Protein AF-A0A8T5R073-F1 (afdb_monomer)

Structure (mmCIF, N/CA/C/O backbone):
data_AF-A0A8T5R073-F1
#
_entry.id   AF-A0A8T5R073-F1
#
loop_
_atom_site.group_PDB
_atom_site.id
_atom_site.type_symbol
_atom_site.label_atom_id
_atom_site.label_alt_id
_atom_site.label_comp_id
_atom_site.label_asym_id
_atom_site.label_entity_id
_atom_site.label_seq_id
_atom_site.pdbx_PDB_ins_code
_atom_site.Cartn_x
_atom_site.Cartn_y
_atom_site.Cartn_z
_atom_site.occupancy
_atom_site.B_iso_or_equiv
_atom_site.auth_seq_id
_atom_site.auth_comp_id
_atom_site.auth_asym_id
_atom_site.auth_atom_id
_atom_site.pdbx_PDB_model_num
ATOM 1 N N . LYS A 1 1 ? -12.367 -2.512 -2.243 1.00 59.09 1 LYS A N 1
ATOM 2 C CA . LYS A 1 1 ? -11.223 -1.772 -2.827 1.00 59.09 1 LYS A CA 1
ATOM 3 C C . LYS A 1 1 ? -10.575 -1.026 -1.672 1.00 59.09 1 LYS A C 1
ATOM 5 O O . LYS A 1 1 ? -11.239 -0.137 -1.168 1.00 59.09 1 LYS A O 1
ATOM 10 N N . GLN A 1 2 ? -9.394 -1.443 -1.200 1.00 80.38 2 GLN A N 1
ATOM 11 C CA . GLN A 1 2 ? -8.733 -0.780 -0.062 1.00 80.38 2 GLN A CA 1
ATOM 12 C C . GLN A 1 2 ? -8.077 0.555 -0.446 1.00 80.38 2 GLN A C 1
ATOM 14 O O . GLN A 1 2 ? -8.010 1.459 0.373 1.00 80.38 2 GLN A O 1
ATOM 19 N N . VAL A 1 3 ? -7.612 0.699 -1.690 1.00 90.62 3 VAL A N 1
ATOM 20 C CA . VAL A 1 3 ? -7.011 1.948 -2.182 1.00 90.62 3 VAL A CA 1
ATOM 21 C C . VAL A 1 3 ? -8.111 2.890 -2.659 1.00 90.62 3 VAL A C 1
ATOM 23 O O . VAL A 1 3 ? -8.863 2.538 -3.577 1.00 90.62 3 VAL A O 1
ATOM 26 N N . THR A 1 4 ? -8.202 4.065 -2.041 1.00 92.94 4 THR A N 1
ATOM 27 C CA . THR A 1 4 ? -9.196 5.092 -2.376 1.00 92.94 4 THR A CA 1
ATOM 28 C C . THR A 1 4 ? -8.622 6.183 -3.270 1.00 92.94 4 THR A C 1
ATOM 30 O O . THR A 1 4 ? -9.330 6.668 -4.151 1.00 92.94 4 THR A O 1
ATOM 33 N N . GLU A 1 5 ? -7.338 6.515 -3.115 1.00 93.75 5 GLU A N 1
ATOM 34 C CA . GLU A 1 5 ? -6.657 7.563 -3.886 1.00 93.75 5 GLU A CA 1
ATOM 35 C C . GLU A 1 5 ? -5.216 7.134 -4.220 1.00 93.75 5 GLU A C 1
ATOM 37 O O . GLU A 1 5 ? -4.561 6.457 -3.422 1.00 93.75 5 GLU A O 1
ATOM 42 N N . VAL A 1 6 ? -4.733 7.512 -5.410 1.00 94.94 6 VAL A N 1
ATOM 43 C CA . VAL A 1 6 ? -3.374 7.228 -5.906 1.00 94.94 6 VAL A CA 1
ATOM 44 C C . VAL A 1 6 ? -2.839 8.465 -6.607 1.00 94.94 6 VAL A C 1
ATOM 46 O O . VAL A 1 6 ? -3.503 9.005 -7.493 1.00 94.94 6 VAL A O 1
ATOM 49 N N . HIS A 1 7 ? -1.632 8.881 -6.237 1.00 95.50 7 HIS A N 1
ATOM 50 C CA . HIS A 1 7 ? -0.960 10.026 -6.836 1.00 95.50 7 HIS A CA 1
ATOM 51 C C . HIS A 1 7 ? 0.496 9.696 -7.139 1.00 95.50 7 HIS A C 1
ATOM 53 O O . HIS A 1 7 ? 1.212 9.197 -6.273 1.00 95.50 7 HIS A O 1
ATOM 59 N N . GLU A 1 8 ? 0.926 10.028 -8.352 1.00 95.44 8 GLU A N 1
ATOM 60 C CA . GLU A 1 8 ? 2.338 10.069 -8.721 1.00 95.44 8 GLU A CA 1
ATOM 61 C C . GLU A 1 8 ? 2.921 11.430 -8.354 1.00 95.44 8 GLU A C 1
ATOM 63 O O . GLU A 1 8 ? 2.273 12.471 -8.509 1.00 95.44 8 GLU A O 1
ATOM 68 N N . LEU A 1 9 ? 4.148 11.419 -7.853 1.00 94.50 9 LEU A N 1
ATOM 69 C CA . LEU A 1 9 ? 4.820 12.594 -7.328 1.00 94.50 9 LEU A CA 1
ATOM 70 C C . LEU A 1 9 ? 6.242 12.676 -7.866 1.00 94.50 9 LEU A C 1
ATOM 72 O O . LEU A 1 9 ? 6.877 11.677 -8.191 1.00 94.50 9 LEU A O 1
ATOM 76 N N . TYR A 1 10 ? 6.764 13.897 -7.884 1.00 91.81 10 TYR A N 1
ATOM 77 C CA . TYR A 1 10 ? 8.184 14.151 -8.080 1.00 91.8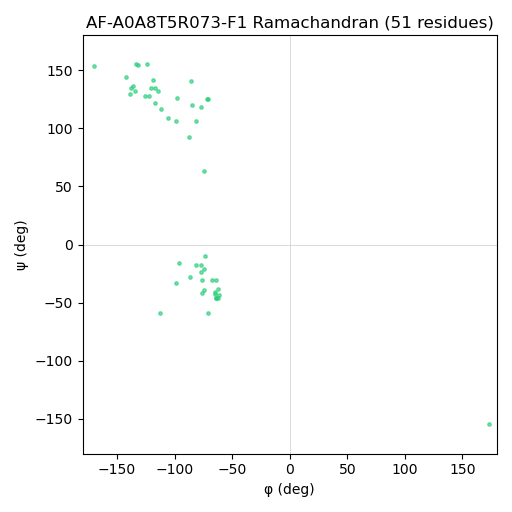1 10 TYR A CA 1
ATOM 78 C C . TYR A 1 10 ? 8.775 14.560 -6.732 1.00 91.81 10 TYR A C 1
ATOM 80 O O . TYR A 1 10 ? 8.483 15.646 -6.228 1.00 91.81 10 TYR A O 1
ATOM 88 N N . GLY A 1 11 ? 9.577 13.689 -6.121 1.00 90.00 11 GLY A N 1
ATOM 89 C CA . GLY A 1 11 ? 10.138 13.935 -4.795 1.00 90.00 11 GLY A CA 1
ATOM 90 C C . GLY A 1 11 ? 10.886 12.734 -4.229 1.00 90.00 11 GLY A C 1
ATOM 91 O O . GLY A 1 11 ? 11.397 11.904 -4.972 1.00 90.00 11 GLY A O 1
ATOM 92 N N . GLN A 1 12 ? 10.959 12.659 -2.897 1.00 90.12 12 GLN A N 1
ATOM 93 C CA . GLN A 1 12 ? 11.582 11.534 -2.187 1.00 90.12 12 GLN A CA 1
ATOM 94 C C . GLN A 1 12 ? 10.839 10.209 -2.418 1.00 90.12 12 GLN A C 1
ATOM 96 O O . GLN A 1 12 ? 11.457 9.149 -2.407 1.00 90.12 12 GLN A O 1
ATOM 101 N N . TRP A 1 13 ? 9.525 10.287 -2.620 1.00 94.19 13 TRP A N 1
ATOM 102 C CA . TRP A 1 13 ? 8.663 9.161 -2.943 1.00 94.19 13 TRP A CA 1
ATOM 103 C C . TRP A 1 13 ? 8.029 9.400 -4.313 1.00 94.19 13 TRP A C 1
ATOM 105 O O . TRP A 1 13 ? 7.654 10.531 -4.628 1.00 94.19 13 TRP A O 1
ATOM 115 N N . GLU A 1 14 ? 7.904 8.339 -5.106 1.00 95.00 14 GLU A N 1
ATOM 116 C CA . GLU A 1 14 ? 7.335 8.391 -6.461 1.00 95.00 14 GLU A CA 1
ATOM 117 C C . GLU A 1 14 ? 5.807 8.256 -6.449 1.00 95.00 14 GLU A C 1
ATOM 119 O O . GLU A 1 14 ? 5.127 8.777 -7.329 1.00 95.00 14 GLU A O 1
ATOM 124 N N . ILE A 1 15 ? 5.255 7.575 -5.438 1.00 95.00 15 ILE A N 1
ATOM 125 C CA . I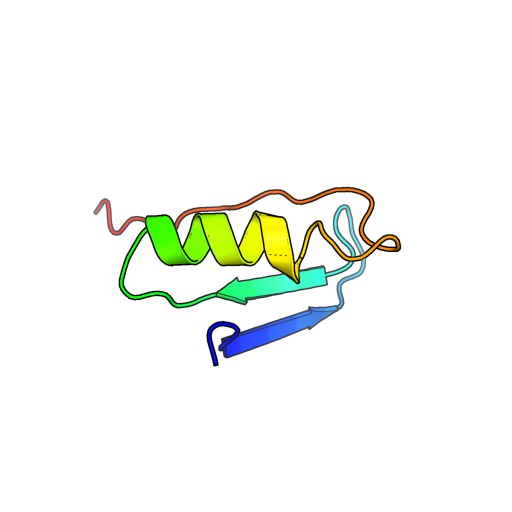LE A 1 15 ? 3.827 7.268 -5.332 1.00 95.00 15 ILE A CA 1
ATOM 126 C C . ILE A 1 15 ? 3.358 7.520 -3.898 1.00 95.00 15 ILE A C 1
ATOM 128 O O . ILE A 1 15 ? 4.006 7.102 -2.939 1.00 95.00 15 ILE A O 1
ATOM 132 N N . ILE A 1 16 ? 2.192 8.150 -3.756 1.00 95.81 16 ILE A N 1
ATOM 133 C CA . ILE A 1 16 ? 1.414 8.168 -2.514 1.00 95.81 16 ILE A CA 1
ATOM 134 C C . ILE A 1 16 ? 0.071 7.479 -2.749 1.00 95.81 16 ILE A C 1
ATOM 136 O O . ILE A 1 16 ? -0.618 7.724 -3.741 1.00 95.81 16 ILE A O 1
ATOM 140 N N . LEU A 1 17 ? -0.298 6.620 -1.799 1.00 95.19 17 LEU A N 1
ATOM 141 C CA . LEU A 1 17 ? -1.546 5.867 -1.783 1.00 95.19 17 LEU A CA 1
ATOM 142 C C . LEU A 1 17 ? -2.328 6.226 -0.524 1.00 95.19 17 LEU A C 1
ATOM 144 O O . LEU A 1 17 ? -1.773 6.205 0.575 1.00 95.19 17 LEU A O 1
ATOM 148 N N . LYS A 1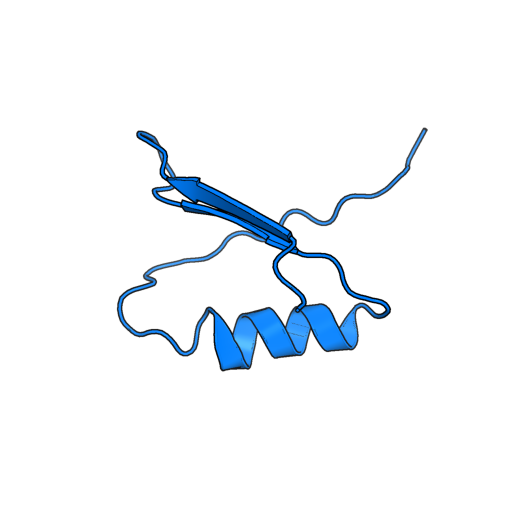 18 ? -3.629 6.474 -0.672 1.00 95.12 18 LYS A N 1
ATOM 14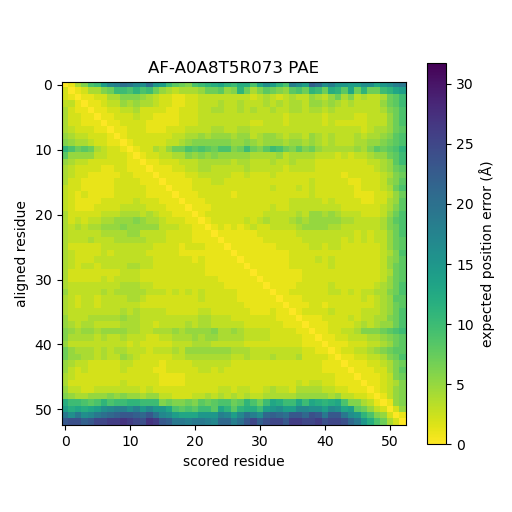9 C CA . LYS A 1 18 ? -4.555 6.492 0.459 1.00 95.12 18 LYS A CA 1
ATOM 150 C C . LYS A 1 18 ? -5.257 5.149 0.547 1.00 95.12 18 LYS A C 1
ATOM 152 O O . LYS A 1 18 ? -5.833 4.668 -0.432 1.00 95.12 18 LYS A O 1
ATOM 157 N N . ILE A 1 19 ? -5.181 4.547 1.726 1.00 93.94 19 ILE A N 1
ATOM 158 C CA . ILE A 1 19 ? -5.700 3.213 1.996 1.00 93.94 19 ILE A CA 1
ATOM 159 C C . ILE A 1 19 ? -6.702 3.324 3.139 1.00 93.94 19 ILE A C 1
ATOM 161 O O . ILE A 1 19 ? -6.386 3.877 4.189 1.00 93.94 19 ILE A O 1
ATOM 165 N N . GLU A 1 20 ? -7.899 2.788 2.930 1.00 93.50 20 GLU A N 1
ATOM 166 C CA . GLU A 1 20 ? -8.949 2.697 3.940 1.00 93.50 20 GLU A CA 1
ATOM 167 C C . GLU A 1 20 ? -9.238 1.218 4.216 1.00 93.50 20 GLU A C 1
ATOM 169 O O . GLU A 1 20 ? -9.578 0.446 3.312 1.00 93.50 20 GLU A O 1
ATOM 174 N N . THR A 1 21 ? -9.074 0.812 5.475 1.00 91.38 21 THR A N 1
ATOM 175 C CA . THR A 1 21 ? -9.366 -0.543 5.958 1.00 91.38 21 THR A CA 1
ATOM 176 C C . THR A 1 21 ? -10.201 -0.481 7.229 1.00 91.38 21 THR A C 1
ATOM 178 O O . THR A 1 21 ? -10.169 0.514 7.951 1.00 91.38 21 THR A O 1
ATOM 181 N N . ALA A 1 22 ? -10.971 -1.540 7.492 1.00 90.50 22 ALA A N 1
ATOM 182 C CA . ALA A 1 22 ? -11.755 -1.645 8.720 1.00 90.50 22 ALA A CA 1
ATOM 183 C C . ALA A 1 22 ? -10.861 -1.968 9.926 1.00 90.50 22 ALA A C 1
ATOM 185 O O . ALA A 1 22 ? -11.0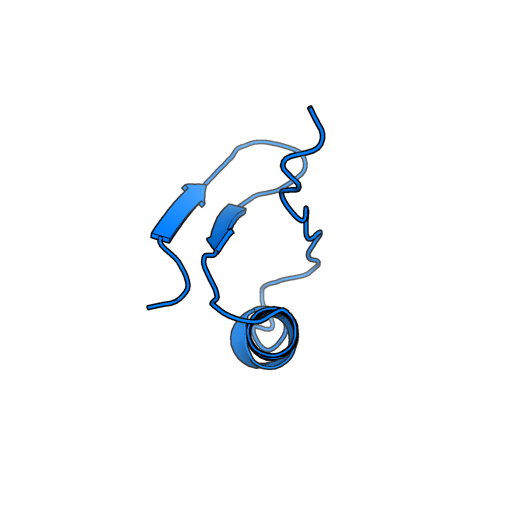49 -1.407 10.999 1.00 90.50 22 ALA A O 1
ATOM 186 N N . GLU A 1 23 ? -9.868 -2.838 9.725 1.00 92.12 23 GLU A N 1
ATOM 187 C CA . GLU A 1 23 ? -8.973 -3.322 10.773 1.00 92.12 23 GLU A CA 1
ATOM 188 C C . GLU A 1 23 ? -7.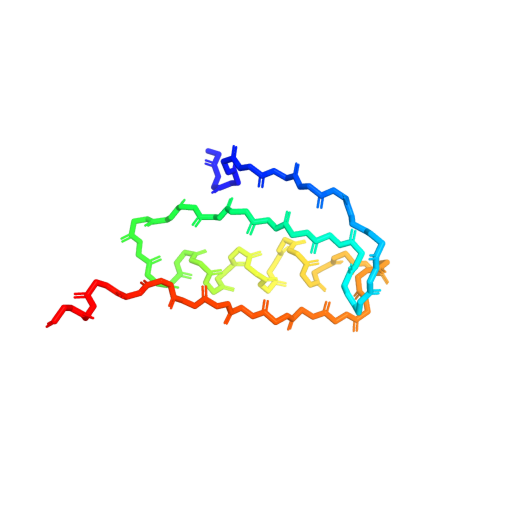501 -3.068 10.418 1.00 92.12 23 GLU A C 1
ATOM 190 O O . GLU A 1 23 ? -7.113 -3.000 9.245 1.00 92.12 23 GLU A O 1
ATOM 195 N N . MET A 1 24 ? -6.645 -2.977 11.440 1.00 90.00 24 MET A N 1
ATOM 196 C CA . MET A 1 24 ? -5.191 -2.848 11.251 1.00 90.00 24 MET A CA 1
ATOM 197 C C . MET A 1 24 ? -4.557 -4.113 10.658 1.00 90.00 24 MET A C 1
ATOM 199 O O . MET A 1 24 ? -3.576 -4.017 9.920 1.00 90.00 24 MET A O 1
ATOM 203 N N . ALA A 1 25 ? -5.125 -5.288 10.942 1.00 93.44 25 ALA A N 1
ATOM 204 C CA . ALA A 1 25 ? -4.668 -6.549 10.360 1.00 93.44 25 ALA A CA 1
ATOM 205 C C . ALA A 1 25 ? -4.800 -6.533 8.827 1.00 93.44 25 ALA A C 1
ATOM 207 O O . ALA A 1 25 ? -3.850 -6.870 8.123 1.00 93.44 25 ALA A O 1
ATOM 208 N N . ASP A 1 26 ? -5.926 -6.025 8.315 1.00 93.75 26 ASP A N 1
ATOM 209 C CA . ASP A 1 26 ? -6.173 -5.908 6.875 1.00 93.75 26 ASP A CA 1
ATOM 210 C C . ASP A 1 26 ? -5.164 -4.973 6.194 1.00 93.75 26 ASP A C 1
ATOM 212 O O . ASP A 1 26 ? -4.725 -5.237 5.074 1.00 93.75 26 ASP A O 1
ATOM 216 N N . LEU A 1 27 ? -4.780 -3.878 6.865 1.00 93.19 27 LEU A N 1
ATOM 217 C CA . LEU A 1 27 ? -3.767 -2.947 6.365 1.00 93.19 27 LEU A CA 1
ATOM 218 C C . LEU A 1 27 ? -2.401 -3.632 6.263 1.00 93.19 27 LEU A C 1
ATOM 220 O O . LEU A 1 27 ? -1.718 -3.509 5.245 1.00 93.19 27 LEU A O 1
ATOM 224 N N . GLN A 1 28 ? -2.006 -4.365 7.303 1.00 92.69 28 GLN A N 1
ATOM 225 C CA . GLN A 1 28 ? -0.723 -5.060 7.337 1.00 92.69 28 GLN A CA 1
ATOM 226 C C . GLN A 1 28 ? -0.645 -6.155 6.267 1.00 92.69 28 GLN A C 1
ATOM 228 O O . GLN A 1 28 ? 0.368 -6.260 5.568 1.00 92.69 28 GLN A O 1
ATOM 233 N N . ASP A 1 29 ? -1.721 -6.921 6.093 1.00 94.69 29 ASP A N 1
ATOM 234 C CA . ASP A 1 29 ? -1.820 -7.937 5.047 1.00 94.69 29 ASP A CA 1
ATOM 235 C C . ASP A 1 29 ? -1.790 -7.312 3.652 1.00 94.69 29 ASP A C 1
ATOM 237 O O . ASP A 1 29 ? -1.096 -7.815 2.767 1.00 94.69 29 ASP A O 1
ATOM 241 N N . PHE A 1 30 ? -2.476 -6.184 3.453 1.00 94.06 30 PHE A N 1
ATOM 242 C CA . PHE A 1 30 ? -2.464 -5.467 2.182 1.00 94.06 30 PHE A CA 1
ATOM 243 C C . PHE A 1 30 ? -1.064 -4.939 1.833 1.00 94.06 30 PHE A C 1
ATOM 245 O O . PHE A 1 30 ? -0.577 -5.145 0.720 1.00 94.06 30 PHE A O 1
ATOM 252 N N . ILE A 1 31 ? -0.365 -4.318 2.786 1.00 92.94 31 ILE A N 1
ATOM 253 C CA . ILE A 1 31 ? 0.992 -3.804 2.557 1.00 92.94 31 ILE A CA 1
ATOM 254 C C . ILE A 1 31 ? 1.958 -4.942 2.225 1.00 92.94 31 ILE A C 1
ATOM 256 O O . ILE A 1 31 ? 2.732 -4.824 1.279 1.00 92.94 31 ILE A O 1
ATOM 260 N N . ASN A 1 32 ? 1.931 -6.043 2.977 1.00 93.00 32 ASN A N 1
ATOM 261 C CA . ASN A 1 32 ? 2.914 -7.112 2.803 1.0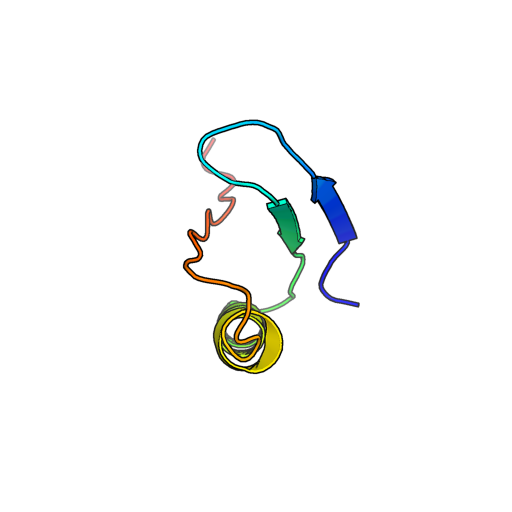0 93.00 32 ASN A CA 1
ATOM 262 C C . ASN A 1 32 ? 2.642 -7.981 1.572 1.00 93.00 32 ASN A C 1
ATOM 264 O O . ASN A 1 32 ? 3.579 -8.322 0.855 1.00 93.00 32 ASN A O 1
ATOM 268 N N . ASN A 1 33 ? 1.379 -8.328 1.321 1.00 94.69 33 ASN A N 1
ATOM 269 C CA . ASN A 1 33 ? 1.025 -9.311 0.295 1.00 94.69 33 ASN A CA 1
ATOM 270 C C . ASN A 1 33 ? 0.630 -8.683 -1.044 1.00 94.69 33 ASN A C 1
ATOM 272 O O . ASN A 1 33 ? 0.585 -9.395 -2.044 1.00 94.69 33 ASN A O 1
ATOM 276 N N . VAL A 1 34 ? 0.328 -7.381 -1.073 1.00 92.62 34 VAL A N 1
ATOM 277 C CA . VAL A 1 34 ? -0.045 -6.672 -2.306 1.00 92.62 34 VAL A CA 1
ATOM 278 C C . VAL A 1 34 ? 1.021 -5.657 -2.687 1.00 92.62 34 VAL A C 1
ATOM 280 O O . VAL A 1 34 ? 1.597 -5.782 -3.759 1.00 92.62 34 VAL A O 1
ATOM 283 N N . ILE A 1 35 ? 1.324 -4.688 -1.816 1.00 93.00 35 ILE A N 1
ATOM 284 C CA . ILE A 1 35 ? 2.273 -3.614 -2.156 1.00 93.00 35 ILE A CA 1
ATOM 285 C C . ILE A 1 35 ? 3.703 -4.161 -2.221 1.00 93.00 35 ILE A C 1
ATOM 287 O O . ILE A 1 35 ? 4.344 -4.116 -3.259 1.00 93.00 35 ILE A O 1
ATOM 291 N N . ARG A 1 36 ? 4.210 -4.744 -1.133 1.00 92.12 36 ARG A N 1
ATOM 292 C CA . ARG A 1 36 ? 5.597 -5.244 -1.059 1.00 92.12 36 ARG A CA 1
ATOM 293 C C . ARG A 1 36 ? 5.839 -6.536 -1.839 1.00 92.12 36 ARG A C 1
ATOM 295 O O . ARG A 1 36 ? 6.982 -6.963 -1.966 1.00 92.12 36 ARG A O 1
ATOM 302 N N . ALA A 1 37 ? 4.776 -7.174 -2.324 1.00 94.06 37 ALA A N 1
ATOM 303 C CA . ALA A 1 37 ? 4.888 -8.302 -3.241 1.00 94.06 37 ALA A CA 1
ATOM 304 C C . ALA A 1 37 ? 5.274 -7.851 -4.660 1.00 94.06 37 ALA A C 1
ATOM 306 O O . ALA A 1 37 ? 5.800 -8.659 -5.430 1.00 94.06 37 ALA A O 1
ATOM 307 N N . ASP A 1 38 ? 5.033 -6.579 -4.995 1.00 93.06 38 ASP A N 1
ATOM 308 C CA . ASP A 1 38 ? 5.505 -5.978 -6.233 1.00 93.06 38 ASP A CA 1
ATOM 309 C C . ASP A 1 38 ? 7.024 -5.765 -6.167 1.00 93.06 38 ASP A C 1
ATOM 311 O O . ASP A 1 38 ? 7.551 -5.150 -5.240 1.00 93.06 38 ASP A O 1
ATOM 315 N N . LYS A 1 39 ? 7.736 -6.306 -7.157 1.00 92.38 39 LYS A N 1
ATOM 316 C CA . LYS A 1 39 ? 9.202 -6.268 -7.214 1.00 92.38 39 LYS A CA 1
ATOM 317 C C . LYS A 1 39 ? 9.745 -4.913 -7.650 1.00 92.38 39 LYS A C 1
ATOM 319 O O . LYS A 1 39 ? 10.927 -4.658 -7.426 1.00 92.38 39 LYS A O 1
ATOM 324 N N . ASP A 1 40 ? 8.909 -4.077 -8.257 1.00 94.50 40 ASP A N 1
ATOM 325 C CA . ASP A 1 40 ? 9.304 -2.741 -8.694 1.00 94.50 40 ASP A CA 1
ATOM 326 C C . ASP A 1 40 ? 9.266 -1.739 -7.524 1.00 94.50 40 ASP A C 1
ATOM 328 O O . ASP A 1 40 ? 9.932 -0.704 -7.559 1.00 94.50 40 ASP A O 1
ATOM 332 N N . ILE A 1 41 ? 8.567 -2.076 -6.431 1.00 93.25 41 ILE A N 1
ATOM 333 C CA . ILE A 1 41 ? 8.513 -1.261 -5.216 1.00 93.25 41 ILE A CA 1
ATOM 334 C C . ILE A 1 41 ? 9.753 -1.521 -4.353 1.00 93.25 41 ILE A C 1
ATOM 336 O O . ILE A 1 41 ? 9.872 -2.538 -3.670 1.00 93.25 41 ILE A O 1
ATOM 340 N N . GLN A 1 42 ? 10.675 -0.556 -4.334 1.00 92.56 42 GLN A N 1
ATOM 341 C CA . GLN A 1 42 ? 11.922 -0.667 -3.564 1.00 92.56 42 GLN A CA 1
ATOM 342 C C . GLN A 1 42 ? 11.752 -0.427 -2.060 1.00 92.56 42 GLN A C 1
ATOM 344 O O . GLN A 1 42 ? 12.567 -0.882 -1.256 1.00 92.56 42 GLN A O 1
ATOM 349 N N . GLY A 1 43 ? 10.711 0.302 -1.662 1.00 91.75 43 GLY A N 1
ATOM 350 C CA . GLY A 1 43 ? 10.486 0.667 -0.273 1.00 91.75 43 GLY A CA 1
ATOM 351 C C . GLY A 1 43 ? 9.119 1.292 -0.059 1.00 91.75 43 GLY A C 1
ATOM 352 O O . GLY A 1 43 ? 8.529 1.875 -0.963 1.00 91.75 43 GLY A O 1
ATOM 353 N N . THR A 1 44 ? 8.615 1.158 1.162 1.00 94.88 44 THR A N 1
ATOM 354 C CA . THR A 1 44 ? 7.311 1.690 1.564 1.00 94.88 44 THR A CA 1
ATOM 355 C C . THR A 1 44 ? 7.435 2.308 2.945 1.00 94.88 44 THR A C 1
ATOM 357 O O . THR A 1 44 ? 7.948 1.647 3.853 1.00 94.88 44 THR A O 1
ATOM 360 N N . GLU A 1 45 ? 6.877 3.495 3.130 1.00 95.06 45 GLU A N 1
ATOM 361 C CA . GLU A 1 45 ? 6.621 4.077 4.442 1.00 95.06 45 GLU A CA 1
ATOM 362 C C . GLU A 1 45 ? 5.108 4.186 4.643 1.00 95.06 45 GLU A C 1
ATOM 364 O O . GLU A 1 45 ? 4.379 4.610 3.747 1.00 95.06 45 GLU A O 1
ATOM 369 N N . THR A 1 46 ? 4.617 3.745 5.800 1.00 94.38 46 THR A N 1
ATOM 370 C CA . THR A 1 46 ? 3.185 3.756 6.113 1.00 94.38 46 THR A CA 1
ATOM 371 C C . THR A 1 46 ? 2.920 4.768 7.209 1.00 94.38 46 THR A C 1
ATOM 373 O O . THR A 1 46 ? 3.381 4.604 8.336 1.00 94.38 46 THR A O 1
ATOM 376 N N . LEU A 1 47 ? 2.140 5.794 6.878 1.00 94.00 47 LEU A N 1
ATOM 377 C CA . LEU A 1 47 ? 1.695 6.814 7.818 1.00 94.00 47 LEU A CA 1
ATOM 378 C C . LEU A 1 47 ? 0.271 6.477 8.268 1.00 94.00 47 LEU A C 1
ATOM 380 O O . LEU A 1 47 ? -0.677 6.606 7.494 1.00 94.00 47 LEU A O 1
ATOM 384 N N . ILE A 1 48 ? 0.127 6.008 9.510 1.00 92.88 48 ILE A N 1
ATOM 385 C CA . ILE A 1 48 ? -1.187 5.732 10.102 1.00 92.88 48 ILE A CA 1
ATOM 386 C C . ILE A 1 48 ? -1.809 7.064 10.513 1.00 92.88 48 ILE A C 1
ATOM 388 O O . ILE A 1 48 ? -1.271 7.774 11.365 1.00 92.88 48 ILE A O 1
ATOM 392 N N . VAL A 1 49 ? -2.949 7.393 9.911 1.00 90.19 49 VAL A N 1
ATOM 393 C CA . VAL A 1 49 ? -3.745 8.551 10.319 1.00 90.19 49 VAL A CA 1
ATOM 394 C C . VAL A 1 49 ? -4.383 8.233 11.667 1.00 90.19 49 VAL A C 1
ATOM 396 O O . VAL A 1 49 ? -5.059 7.218 11.817 1.00 90.19 49 VAL A O 1
ATOM 399 N N . SER A 1 50 ? -4.149 9.098 12.649 1.00 82.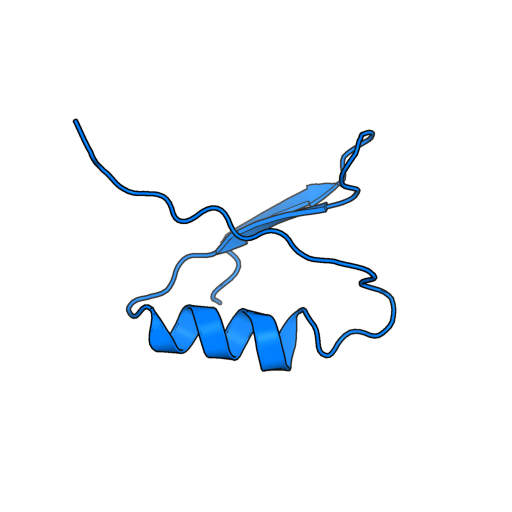88 50 SER A N 1
ATOM 400 C CA . SER A 1 50 ? -4.782 9.034 13.961 1.00 82.88 50 SER A CA 1
ATOM 401 C C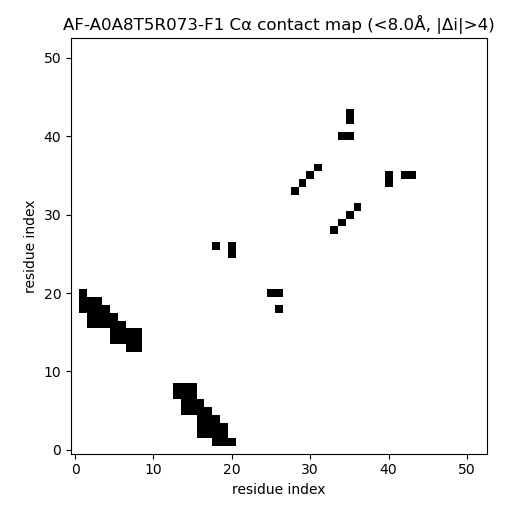 . SER A 1 50 ? -5.445 10.375 14.235 1.00 82.88 50 SER A C 1
ATOM 403 O O . SER A 1 50 ? -4.783 11.410 14.142 1.00 82.88 50 SER A O 1
ATOM 405 N N . ASP A 1 51 ? -6.729 10.357 14.590 1.00 71.62 51 ASP A N 1
ATOM 406 C CA . ASP A 1 51 ? -7.464 11.529 15.071 1.00 71.62 51 ASP A CA 1
ATOM 407 C C . ASP A 1 51 ? -7.039 11.849 16.515 1.00 71.62 51 ASP A C 1
ATOM 409 O O . ASP A 1 51 ? -7.819 11.739 17.460 1.00 71.62 51 ASP A O 1
ATOM 413 N N . VAL A 1 52 ? -5.767 12.199 16.722 1.00 56.06 52 VAL A N 1
ATOM 414 C CA . VAL A 1 52 ? -5.333 12.823 17.976 1.00 56.06 52 VAL A CA 1
ATOM 415 C C . VAL A 1 52 ? -5.533 14.326 17.816 1.00 56.06 52 VAL A C 1
ATOM 417 O O . VAL A 1 52 ? -4.665 15.019 17.286 1.00 56.06 52 VAL A O 1
ATOM 420 N N . PHE A 1 53 ? -6.706 14.800 18.235 1.00 47.97 53 PHE A N 1
ATOM 421 C CA . PHE A 1 53 ? -6.931 16.205 18.578 1.00 47.97 53 PHE A CA 1
ATOM 422 C C . PHE A 1 53 ? -6.528 16.467 20.030 1.00 47.97 53 PHE A C 1
ATOM 424 O O . PHE A 1 53 ? -6.805 15.593 20.887 1.00 47.97 53 PHE A O 1
#

Foldseek 3Di:
DQWDDWDADDDPDGIDTHGDDPDPVVVVCCCVVPVVVDPVDPDDDDDDDDPPD

Sequence (53 aa):
KQVTEVHELYGQWEIILKIETAEMADLQDFINNVIRADKDIQGTETLIVSDVF

Nearest PDB structures (foldseek):
  2zbc-assembly1_C-2  TM=9.534E-01  e=2.943E-02  Sulfurisphaera tokodaii str. 7
  2e1a-assembly1_B  TM=9.688E-01  e=5.806E-02  Pyrococcus horikoshii OT3
  2cvi-assembly1_B  TM=8.922E-01  e=7.620E-02  Pyrococcus horikoshii OT3
  7fby-assembly1_A  TM=9.224E-01  e=1.079E+00  Pyrococcus horikoshii OT3

pLDDT: mean 90.24, std 9.69, range [47.97, 95.81]

Mean predicted aligned error: 4.01 Å

Secondary structure (DSSP, 8-state):
--EEEEEE-SSS-SEEEEE--SSHHHHHHHIIIIITT-TT-------------

Solvent-accessible surface area (backbone atoms only — not comparable to full-atom values): 3651 Å² total; per-residue (Å²): 127,49,67,79,46,77,44,80,49,90,69,99,52,58,67,50,73,42,73,60,65,96,46,72,66,58,47,52,50,43,44,56,69,53,53,62,60,37,85,86,56,89,76,86,85,87,82,82,88,70,94,79,125

Radius of gyration: 11.89 Å; Cα contacts (8 Å, |Δi|>4): 38; chains: 1; bounding box: 24×26×27 Å